Protein AF-A0A4S2RIS5-F1 (afdb_monomer_lite)

Secondary structure (DSSP, 8-state):
----PPPHHHHHTSHHHHTS-HHHHHHHHHHHHHHHHHHH-TTS-EE-TT------TTS-SEEE-TT--EEEE--SSTTTT-EEE-----TTS----PPPB-HHHHHHHH--EEE---

pLDDT: mean 85.92, std 15.09, range [41.38, 97.0]

Radius of gyration: 14.86 Å; chains: 1; bounding box: 32×33×41 Å

Foldseek 3Di:
DQQDAQALVNLCVDPVLVPDDPVCSSLNSQQSSQVRRCVRCVVWDKAGLPDPDQCPPPRAQWKAFRRGFIKGADCDDPLHRWIWTPDDDDPPDDCPTDDTHHSNRCSNPTDGMIHPDD

Sequence (118 aa):
MRHTLTSLASAYELERVKRAPAGGRDFMARAAAYEERVAQHPDLRHWSPVDNADPGDDGPTRVLDADLDAWTRLGDGPNRGAWRMARFSRPEQEEQPGGALTWQELTYHYGPLTEDSP

Structure (mmCIF, N/CA/C/O backbone):
data_AF-A0A4S2RIS5-F1
#
_entry.id   AF-A0A4S2RIS5-F1
#
loop_
_atom_site.group_PDB
_atom_site.id
_atom_site.type_symbol
_atom_site.label_atom_id
_atom_site.label_alt_id
_atom_site.label_comp_id
_atom_site.label_asym_id
_atom_site.label_entity_id
_atom_site.label_seq_id
_atom_site.pdbx_PDB_ins_code
_atom_site.Cartn_x
_atom_site.Cartn_y
_atom_site.Cartn_z
_atom_site.occupancy
_atom_site.B_iso_or_equiv
_atom_site.auth_seq_id
_atom_site.auth_comp_id
_atom_site.auth_asym_id
_atom_site.auth_atom_id
_atom_site.pdbx_PDB_model_num
ATOM 1 N N . MET A 1 1 ? 1.086 -16.386 11.429 1.00 42.28 1 MET A N 1
ATOM 2 C CA . MET A 1 1 ? 2.447 -16.687 10.902 1.00 42.28 1 MET A CA 1
ATOM 3 C C . MET A 1 1 ? 2.848 -15.475 10.079 1.00 42.28 1 MET A C 1
ATOM 5 O O . MET A 1 1 ? 2.004 -15.020 9.330 1.00 42.28 1 MET A O 1
ATOM 9 N N . ARG A 1 2 ? 4.056 -14.906 10.216 1.00 54.78 2 ARG A N 1
ATOM 10 C CA . ARG A 1 2 ? 4.444 -13.753 9.376 1.00 54.78 2 ARG A CA 1
ATOM 11 C C . ARG A 1 2 ? 4.545 -14.209 7.918 1.00 54.78 2 ARG A C 1
ATOM 13 O O . ARG A 1 2 ? 5.448 -14.975 7.586 1.00 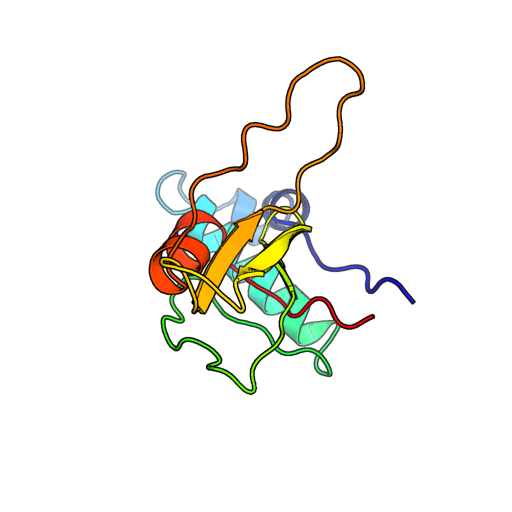54.78 2 ARG A O 1
ATOM 20 N N . HIS A 1 3 ? 3.607 -13.774 7.082 1.00 64.75 3 HIS A N 1
ATOM 21 C CA . HIS A 1 3 ? 3.640 -14.004 5.642 1.00 64.75 3 HIS A CA 1
ATOM 22 C C . HIS A 1 3 ? 4.931 -13.399 5.077 1.00 64.75 3 HIS A C 1
ATOM 24 O O . HIS A 1 3 ? 5.270 -12.252 5.368 1.00 64.75 3 HIS A O 1
ATOM 30 N N . THR A 1 4 ? 5.702 -14.177 4.315 1.00 85.56 4 THR A N 1
ATOM 31 C CA . THR A 1 4 ? 6.884 -13.643 3.624 1.00 85.56 4 THR A CA 1
ATOM 32 C C . THR A 1 4 ? 6.412 -12.939 2.358 1.00 85.56 4 THR A C 1
ATOM 34 O O . THR A 1 4 ? 6.092 -13.601 1.376 1.00 85.56 4 THR A O 1
ATOM 37 N N . LEU A 1 5 ? 6.303 -11.610 2.406 1.00 92.31 5 LEU A N 1
ATOM 38 C CA . LEU A 1 5 ? 5.956 -10.771 1.257 1.00 92.31 5 LEU A CA 1
ATOM 39 C C . LEU A 1 5 ? 7.210 -10.425 0.440 1.00 92.31 5 LEU A C 1
ATOM 41 O O . LEU A 1 5 ? 8.266 -10.149 1.012 1.00 92.31 5 LEU A O 1
ATOM 45 N N . THR A 1 6 ? 7.089 -10.353 -0.889 1.00 95.00 6 THR A N 1
ATOM 46 C CA . THR A 1 6 ? 8.143 -9.791 -1.748 1.00 95.00 6 THR A CA 1
ATOM 47 C C . THR A 1 6 ? 8.371 -8.312 -1.406 1.00 95.00 6 THR A C 1
ATOM 49 O O . THR A 1 6 ? 7.471 -7.477 -1.553 1.00 95.00 6 THR A O 1
ATOM 52 N N . SER A 1 7 ? 9.587 -7.974 -0.967 1.00 95.06 7 SER A N 1
ATOM 53 C CA . SER A 1 7 ? 10.023 -6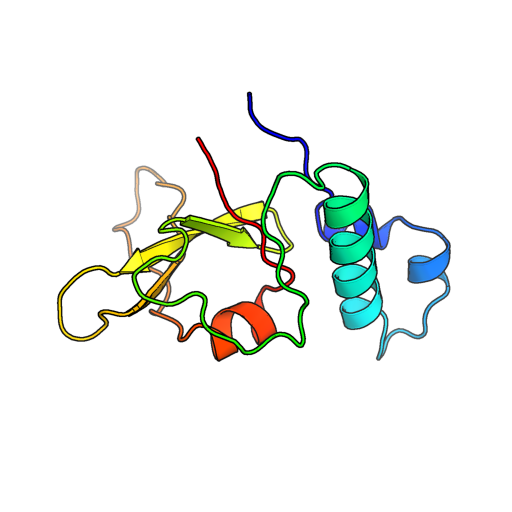.588 -0.756 1.00 95.06 7 SER A CA 1
ATOM 54 C C . SER A 1 7 ? 10.402 -5.903 -2.069 1.00 95.06 7 SER A C 1
ATOM 56 O O . SER A 1 7 ? 10.718 -6.560 -3.064 1.00 95.06 7 SER A O 1
ATOM 58 N N . LEU A 1 8 ? 10.452 -4.574 -2.060 1.00 95.62 8 LEU A N 1
ATOM 59 C CA . LEU A 1 8 ? 10.916 -3.771 -3.184 1.00 95.62 8 LEU A CA 1
ATOM 60 C C . LEU A 1 8 ? 12.338 -4.164 -3.598 1.00 95.62 8 LEU A C 1
ATOM 62 O O . LEU A 1 8 ? 12.594 -4.386 -4.780 1.00 95.62 8 LEU A O 1
ATOM 66 N N . ALA A 1 9 ? 13.239 -4.343 -2.627 1.00 95.31 9 ALA A N 1
ATOM 67 C CA . ALA A 1 9 ? 14.601 -4.819 -2.871 1.00 95.31 9 ALA A CA 1
ATOM 68 C C . ALA A 1 9 ? 14.626 -6.174 -3.600 1.00 95.31 9 ALA A C 1
ATOM 70 O O . ALA A 1 9 ? 15.388 -6.349 -4.547 1.00 95.31 9 ALA A O 1
ATOM 71 N N . SER A 1 10 ? 13.752 -7.110 -3.219 1.00 95.94 10 SER A N 1
ATOM 72 C CA . SER A 1 10 ? 13.638 -8.407 -3.900 1.00 95.94 10 SER A CA 1
ATOM 73 C C . SER A 1 10 ? 13.095 -8.250 -5.323 1.00 95.94 10 SER A C 1
ATOM 75 O O . SER A 1 10 ? 13.588 -8.887 -6.252 1.00 95.94 10 SER A O 1
ATOM 77 N N . ALA A 1 11 ? 12.129 -7.353 -5.529 1.00 96.25 11 ALA A N 1
ATOM 78 C CA . ALA A 1 11 ? 11.578 -7.075 -6.852 1.00 96.25 11 ALA A CA 1
ATOM 79 C C . ALA A 1 11 ? 12.605 -6.432 -7.804 1.00 96.25 11 ALA A C 1
ATOM 81 O O . ALA A 1 11 ? 12.611 -6.736 -8.998 1.00 96.25 11 ALA A O 1
ATOM 82 N N . TYR A 1 12 ? 13.518 -5.599 -7.290 1.00 96.00 12 TYR A N 1
ATOM 83 C CA . TYR A 1 12 ? 14.649 -5.063 -8.060 1.00 96.00 12 TYR A CA 1
ATOM 84 C C . TYR A 1 12 ? 15.594 -6.154 -8.583 1.00 96.00 12 TYR A C 1
ATOM 86 O O . TYR A 1 12 ? 16.246 -5.956 -9.613 1.00 96.00 12 TYR A O 1
ATOM 94 N N . GLU A 1 13 ? 15.641 -7.318 -7.929 1.00 96.50 13 GLU A N 1
ATOM 95 C CA . GLU A 1 13 ? 16.483 -8.436 -8.349 1.00 96.50 13 GLU A CA 1
ATOM 96 C C . GLU A 1 13 ? 15.911 -9.237 -9.528 1.00 96.50 13 GLU A C 1
ATOM 98 O O . GLU A 1 13 ? 16.642 -10.010 -10.156 1.00 96.50 13 GLU A O 1
ATOM 103 N N . LEU A 1 14 ? 14.642 -9.023 -9.887 1.00 94.44 14 LEU A N 1
ATOM 104 C CA . LEU A 1 14 ? 13.992 -9.727 -10.988 1.00 94.44 14 LEU A CA 1
ATOM 105 C C . LEU A 1 14 ? 14.579 -9.322 -12.345 1.00 94.44 14 LEU A C 1
ATOM 107 O O . LEU A 1 14 ? 14.703 -8.140 -12.670 1.00 94.44 14 LEU A O 1
ATOM 111 N N . GLU A 1 15 ? 14.846 -10.310 -13.203 1.00 93.75 15 GLU A N 1
ATOM 112 C CA . GLU A 1 15 ? 15.435 -10.100 -14.536 1.00 93.75 15 GLU A CA 1
ATOM 113 C C . GLU A 1 15 ? 14.664 -9.081 -15.389 1.00 93.75 15 GLU A C 1
ATOM 115 O O . GLU A 1 15 ? 15.260 -8.236 -16.059 1.00 93.75 15 GLU A O 1
ATOM 120 N N . ARG A 1 16 ? 13.326 -9.122 -15.335 1.00 91.75 16 ARG A N 1
ATOM 121 C CA . ARG A 1 16 ? 12.456 -8.173 -16.048 1.00 91.75 16 ARG A CA 1
ATOM 122 C C . ARG A 1 16 ? 12.635 -6.727 -15.567 1.00 91.75 16 ARG A C 1
ATOM 124 O O . ARG A 1 16 ? 12.597 -5.814 -16.385 1.00 91.75 16 ARG A O 1
ATOM 131 N N . VAL A 1 17 ? 12.896 -6.523 -14.274 1.00 94.44 17 VAL A N 1
ATOM 132 C CA . VAL A 1 17 ? 13.117 -5.202 -13.664 1.00 94.44 17 VAL A CA 1
ATOM 133 C C . VAL A 1 17 ? 14.549 -4.723 -13.916 1.00 94.44 17 VAL A C 1
ATOM 135 O O . VAL A 1 17 ? 14.763 -3.565 -14.264 1.00 94.44 17 VAL A O 1
ATOM 138 N N . LYS A 1 18 ? 15.548 -5.611 -13.863 1.00 94.19 18 LYS A N 1
ATOM 139 C CA . LYS A 1 18 ? 16.947 -5.275 -14.193 1.00 94.19 18 LYS A CA 1
ATOM 140 C C . LYS A 1 18 ? 17.124 -4.770 -15.626 1.00 94.19 18 LYS A C 1
ATOM 142 O O . LYS A 1 18 ? 17.955 -3.896 -15.871 1.00 94.19 18 LYS A O 1
ATOM 147 N N . ARG A 1 19 ? 16.330 -5.286 -16.570 1.00 92.06 19 ARG A N 1
ATOM 148 C CA . ARG A 1 19 ? 16.355 -4.890 -17.993 1.00 92.06 19 ARG A CA 1
ATOM 149 C C . ARG A 1 19 ? 15.586 -3.599 -18.290 1.00 92.06 19 ARG A C 1
ATOM 151 O O . ARG A 1 19 ? 15.700 -3.070 -19.392 1.00 92.06 19 ARG A O 1
ATOM 158 N N . ALA A 1 20 ? 14.836 -3.076 -17.322 1.00 90.06 20 ALA A N 1
ATOM 159 C CA . ALA A 1 20 ? 14.099 -1.829 -17.458 1.00 90.06 20 ALA A CA 1
ATOM 160 C C . ALA A 1 20 ? 15.019 -0.608 -17.652 1.00 90.06 20 ALA A C 1
ATOM 162 O O . ALA A 1 20 ? 16.065 -0.523 -16.987 1.00 90.06 20 ALA A O 1
ATOM 163 N N . PRO A 1 21 ? 14.593 0.396 -18.449 1.00 90.06 21 PRO A N 1
ATOM 164 C CA . PRO A 1 21 ? 15.197 1.725 -18.445 1.00 90.06 21 PRO A CA 1
ATOM 165 C C . PRO A 1 21 ? 15.171 2.348 -17.045 1.00 90.06 21 PRO A C 1
ATOM 167 O O . PRO A 1 21 ? 14.182 2.215 -16.324 1.00 90.06 21 PRO A O 1
ATOM 170 N N . ALA A 1 22 ? 16.228 3.081 -16.681 1.00 84.75 22 ALA A N 1
ATOM 171 C CA . ALA A 1 22 ? 16.375 3.657 -15.341 1.00 84.75 22 ALA A CA 1
ATOM 172 C C . ALA A 1 22 ? 15.175 4.528 -14.921 1.00 84.75 22 ALA A C 1
ATOM 174 O O . ALA A 1 22 ? 14.698 4.400 -13.799 1.00 84.75 22 ALA A O 1
ATOM 175 N N . GLY A 1 23 ? 14.631 5.340 -15.837 1.00 84.94 23 GLY A N 1
ATOM 176 C CA . GLY A 1 23 ? 13.513 6.248 -15.549 1.00 84.94 23 GLY A CA 1
ATOM 177 C C . GLY A 1 23 ? 12.177 5.573 -15.208 1.00 84.94 23 GLY A C 1
ATOM 178 O O . GLY A 1 23 ? 11.308 6.231 -14.654 1.00 84.94 23 GLY A O 1
ATOM 179 N N . GLY A 1 24 ? 12.003 4.281 -15.512 1.00 87.81 24 GLY A N 1
ATOM 180 C CA . GLY A 1 24 ? 10.784 3.521 -15.191 1.00 87.81 24 GLY A CA 1
ATOM 181 C C . GLY A 1 24 ? 11.020 2.334 -14.260 1.00 87.81 24 GLY A C 1
ATOM 182 O O . GLY A 1 24 ? 10.086 1.585 -13.975 1.00 87.81 24 GLY A O 1
ATOM 183 N N . ARG A 1 25 ? 12.265 2.123 -13.817 1.00 93.31 25 ARG A N 1
ATOM 184 C CA . ARG A 1 25 ? 12.646 0.917 -13.080 1.00 93.31 25 ARG A CA 1
ATOM 185 C C . ARG A 1 25 ? 11.975 0.837 -11.715 1.00 93.31 25 ARG A C 1
ATOM 187 O O . ARG A 1 25 ? 11.521 -0.240 -11.358 1.00 93.31 25 ARG A O 1
ATOM 194 N N . ASP A 1 26 ? 11.871 1.954 -10.999 1.00 92.69 26 ASP A N 1
ATOM 195 C CA . ASP A 1 26 ? 11.231 1.981 -9.680 1.00 92.69 26 ASP A CA 1
ATOM 196 C C . ASP A 1 26 ? 9.748 1.612 -9.755 1.00 92.69 26 ASP A C 1
ATOM 198 O O . ASP A 1 26 ? 9.292 0.696 -9.075 1.00 92.69 26 ASP A O 1
ATOM 202 N N . PHE A 1 27 ? 9.020 2.229 -10.686 1.00 92.06 27 PHE A N 1
ATOM 203 C CA . PHE A 1 27 ? 7.626 1.880 -10.938 1.00 92.06 27 PHE A CA 1
ATOM 204 C C . PHE A 1 27 ? 7.464 0.399 -11.321 1.00 92.06 27 PHE A C 1
ATOM 206 O O . PHE A 1 27 ? 6.575 -0.278 -10.809 1.00 92.06 27 PHE A O 1
ATOM 213 N N . MET A 1 28 ? 8.350 -0.136 -12.171 1.00 95.00 28 MET A N 1
ATOM 214 C CA . MET A 1 28 ? 8.342 -1.560 -12.524 1.00 95.00 28 MET A CA 1
ATOM 215 C C . MET A 1 28 ? 8.663 -2.479 -11.344 1.00 95.00 28 MET A C 1
ATOM 217 O O . MET A 1 28 ? 8.050 -3.537 -11.233 1.00 95.00 28 MET A O 1
ATOM 221 N N . ALA A 1 29 ? 9.589 -2.099 -10.463 1.00 96.56 29 ALA A N 1
ATOM 222 C CA . ALA A 1 29 ? 9.907 -2.862 -9.260 1.00 96.56 29 ALA A CA 1
ATOM 223 C C . ALA A 1 29 ? 8.699 -2.910 -8.313 1.00 96.56 29 ALA A C 1
ATOM 225 O O . ALA A 1 29 ? 8.306 -3.984 -7.863 1.00 96.56 29 ALA A O 1
ATOM 226 N N . ARG A 1 30 ? 8.041 -1.768 -8.088 1.00 95.62 30 ARG A N 1
ATOM 227 C CA . ARG A 1 30 ? 6.817 -1.673 -7.279 1.00 95.62 30 ARG A CA 1
ATOM 228 C C . ARG A 1 30 ? 5.662 -2.486 -7.871 1.00 95.62 30 ARG A C 1
ATOM 230 O O . ARG A 1 30 ? 4.983 -3.203 -7.141 1.00 95.62 30 ARG A O 1
ATOM 237 N N . ALA A 1 31 ? 5.461 -2.425 -9.188 1.00 95.38 31 ALA A N 1
ATOM 238 C CA . ALA A 1 31 ? 4.462 -3.243 -9.876 1.00 95.38 31 ALA A CA 1
ATOM 239 C C . ALA A 1 31 ? 4.774 -4.745 -9.758 1.00 95.38 31 ALA A C 1
ATOM 241 O O . ALA A 1 31 ? 3.889 -5.538 -9.450 1.00 95.38 31 ALA A O 1
ATOM 242 N N . ALA A 1 32 ? 6.040 -5.137 -9.921 1.00 96.56 32 ALA A N 1
ATOM 243 C CA . ALA A 1 32 ? 6.453 -6.527 -9.786 1.00 96.56 32 ALA A CA 1
ATOM 244 C C . ALA A 1 32 ? 6.285 -7.054 -8.350 1.00 96.56 32 ALA A C 1
ATOM 246 O O . ALA A 1 32 ? 5.816 -8.177 -8.177 1.00 96.56 32 ALA A O 1
ATOM 247 N N . ALA A 1 33 ? 6.607 -6.247 -7.333 1.00 97.00 33 ALA A N 1
ATOM 248 C CA . ALA A 1 33 ? 6.355 -6.593 -5.935 1.00 97.00 33 ALA A CA 1
ATOM 249 C C . ALA A 1 33 ? 4.856 -6.809 -5.676 1.00 97.00 33 ALA A C 1
ATOM 251 O O . ALA A 1 33 ? 4.483 -7.789 -5.041 1.00 97.00 33 ALA A O 1
ATOM 252 N N . TYR A 1 34 ? 3.993 -5.933 -6.201 1.00 97.00 34 TYR A N 1
ATOM 253 C CA . TYR A 1 34 ? 2.539 -6.085 -6.098 1.00 97.00 34 TYR A CA 1
ATOM 254 C C . TYR A 1 34 ? 2.058 -7.403 -6.714 1.00 97.00 34 TYR A C 1
ATOM 256 O O . TYR A 1 34 ? 1.369 -8.172 -6.047 1.00 97.00 34 TYR A O 1
ATOM 264 N N . GLU A 1 35 ? 2.452 -7.683 -7.959 1.00 97.00 35 GLU A N 1
ATOM 265 C CA . GLU A 1 35 ? 2.072 -8.911 -8.667 1.00 97.00 35 GLU A CA 1
ATOM 266 C C . GLU A 1 35 ? 2.490 -10.171 -7.901 1.00 97.00 35 GLU A C 1
ATOM 268 O O . GLU A 1 35 ? 1.697 -11.103 -7.763 1.00 97.00 35 GLU A O 1
ATOM 273 N N . GLU A 1 36 ? 3.720 -10.204 -7.378 1.00 96.44 36 GLU A N 1
ATOM 274 C CA . GLU A 1 36 ? 4.201 -11.348 -6.603 1.00 96.44 36 GLU A CA 1
ATOM 275 C C . GLU A 1 36 ? 3.455 -11.504 -5.278 1.00 96.44 36 GLU A C 1
ATOM 277 O O . GLU A 1 36 ? 3.094 -12.626 -4.929 1.00 96.44 36 GLU A O 1
ATOM 282 N N . ARG A 1 37 ? 3.168 -10.407 -4.564 1.00 96.19 37 ARG A N 1
ATOM 283 C CA . ARG A 1 37 ? 2.396 -10.454 -3.313 1.00 96.19 37 ARG A CA 1
ATOM 284 C C . ARG A 1 37 ? 0.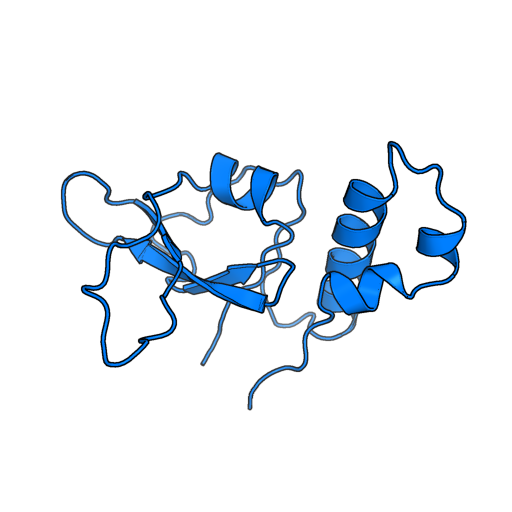995 -11.016 -3.542 1.00 96.19 37 ARG A C 1
ATOM 286 O O . ARG A 1 37 ? 0.612 -11.932 -2.824 1.00 96.19 37 ARG A O 1
ATOM 293 N N . VAL A 1 38 ? 0.297 -10.544 -4.578 1.00 96.50 38 VAL A N 1
ATOM 294 C CA . VAL A 1 38 ? -1.03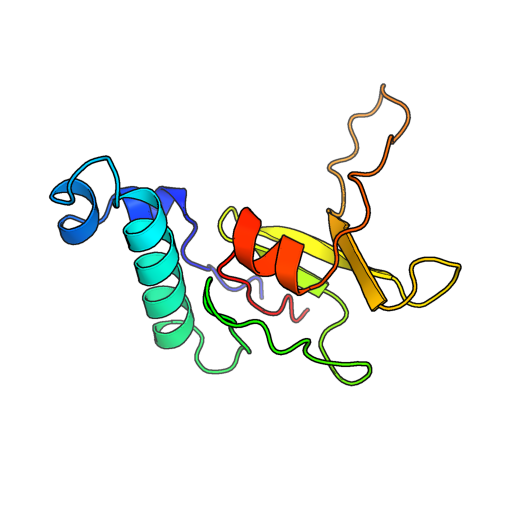8 -11.042 -4.962 1.00 96.50 38 VAL A CA 1
ATOM 295 C C . VAL A 1 38 ? -1.000 -12.530 -5.318 1.00 96.50 38 VAL A C 1
ATOM 297 O O . VAL A 1 38 ? -1.904 -13.278 -4.958 1.00 96.50 38 VAL A O 1
ATOM 300 N N . ALA A 1 39 ? 0.040 -12.978 -6.026 1.00 96.12 39 ALA A N 1
ATOM 301 C CA . ALA A 1 39 ? 0.171 -14.379 -6.414 1.00 96.12 39 ALA A CA 1
ATOM 302 C C . ALA A 1 39 ? 0.514 -15.302 -5.231 1.00 96.12 39 ALA A C 1
ATOM 304 O O . ALA A 1 39 ? 0.057 -16.444 -5.193 1.00 96.12 39 ALA A O 1
ATOM 305 N N . GLN A 1 40 ? 1.338 -14.831 -4.291 1.00 94.12 40 GLN A N 1
ATOM 306 C CA . GLN A 1 40 ? 1.816 -15.618 -3.151 1.00 94.12 40 GLN A CA 1
ATOM 307 C C . GLN A 1 40 ? 0.819 -15.653 -1.986 1.00 94.12 40 GLN A C 1
ATOM 309 O O . GLN A 1 40 ? 0.742 -16.672 -1.304 1.00 94.12 40 GLN A O 1
ATOM 314 N N . HIS A 1 41 ? 0.073 -14.565 -1.764 1.00 93.44 41 HIS A N 1
ATOM 315 C CA . HIS A 1 41 ? -0.829 -14.389 -0.617 1.00 93.44 41 HIS A CA 1
ATOM 316 C C . HIS A 1 41 ? -2.198 -13.847 -1.058 1.00 93.44 41 HIS A C 1
ATOM 318 O O . HIS A 1 41 ? -2.588 -12.760 -0.646 1.00 93.44 41 HIS A O 1
ATOM 324 N N . PRO A 1 42 ? -2.949 -14.576 -1.907 1.00 93.81 42 PRO A N 1
ATOM 325 C CA . PRO A 1 42 ? -4.228 -14.104 -2.452 1.00 93.81 42 PRO A CA 1
ATOM 326 C C . PRO A 1 42 ? -5.328 -13.912 -1.393 1.00 93.81 42 PRO A C 1
ATOM 328 O O . PRO A 1 42 ? -6.392 -13.378 -1.698 1.00 93.81 42 PRO A O 1
ATOM 331 N N . ASP A 1 43 ? -5.102 -14.401 -0.175 1.00 92.25 43 ASP A N 1
ATOM 332 C CA . ASP A 1 43 ? -5.944 -14.217 1.001 1.00 92.25 43 ASP A CA 1
ATOM 333 C C . ASP A 1 43 ? -5.803 -12.829 1.637 1.00 92.25 43 ASP A C 1
ATOM 335 O O . ASP A 1 43 ? -6.703 -12.416 2.367 1.00 92.25 43 ASP A O 1
ATOM 339 N N . LEU A 1 44 ? -4.720 -12.108 1.337 1.00 92.25 44 LEU A N 1
ATOM 340 C CA . LEU A 1 44 ? -4.492 -10.758 1.829 1.00 92.25 44 LEU A CA 1
ATOM 341 C C . LEU A 1 44 ? -5.027 -9.711 0.852 1.00 92.25 44 LEU A C 1
ATOM 343 O O . LEU A 1 44 ? -4.981 -9.848 -0.373 1.00 92.25 44 LEU A O 1
ATOM 347 N N . ARG A 1 45 ? -5.495 -8.592 1.398 1.00 93.62 45 ARG A N 1
ATOM 348 C CA . ARG A 1 45 ? -5.791 -7.404 0.597 1.00 93.62 45 ARG A CA 1
ATOM 349 C C . ARG A 1 45 ? -4.503 -6.679 0.199 1.00 93.62 45 ARG A C 1
ATOM 351 O O . ARG A 1 45 ? -3.645 -6.373 1.030 1.00 93.62 45 ARG A O 1
ATOM 358 N N . HIS A 1 46 ? -4.400 -6.348 -1.086 1.00 94.88 46 HIS A N 1
ATOM 359 C CA . HIS A 1 46 ? -3.265 -5.637 -1.673 1.00 94.88 46 HIS A CA 1
ATOM 360 C C . HIS A 1 46 ? -3.727 -4.400 -2.435 1.00 94.88 46 HIS A C 1
ATOM 362 O O . HIS A 1 46 ? -4.768 -4.423 -3.092 1.00 94.88 46 HIS A O 1
ATOM 368 N N . TRP A 1 47 ? -2.896 -3.362 -2.431 1.00 95.88 47 TRP A N 1
ATOM 369 C CA . TRP A 1 47 ? -3.127 -2.133 -3.182 1.00 95.88 47 TRP A CA 1
ATOM 370 C C . TRP A 1 47 ? -1.925 -1.822 -4.060 1.00 95.88 47 TRP A C 1
ATOM 372 O O . TRP A 1 47 ? -0.776 -1.808 -3.607 1.00 95.88 47 TRP A O 1
ATOM 382 N N . SER A 1 48 ? -2.202 -1.587 -5.339 1.00 92.25 48 SER A N 1
ATOM 383 C CA . SER A 1 48 ? -1.170 -1.234 -6.310 1.00 92.25 48 SER A CA 1
ATOM 384 C C . SER A 1 48 ? -0.665 0.201 -6.081 1.00 92.25 48 SER A C 1
ATOM 386 O O . SER A 1 48 ? -1.371 1.005 -5.473 1.00 92.25 48 SER A O 1
ATOM 388 N N . PRO A 1 49 ? 0.504 0.582 -6.626 1.00 84.62 49 PRO A N 1
ATOM 389 C CA . PRO A 1 49 ? 1.020 1.953 -6.516 1.00 84.62 49 PRO A CA 1
ATOM 390 C C . PRO A 1 49 ? 0.129 3.034 -7.153 1.00 84.62 49 PRO A C 1
ATOM 392 O O . PRO A 1 49 ? 0.352 4.219 -6.933 1.00 84.62 49 PRO A O 1
ATOM 395 N N . VAL A 1 50 ? -0.844 2.640 -7.983 1.00 86.38 50 VAL A N 1
ATOM 396 C CA . VAL A 1 50 ? -1.797 3.550 -8.642 1.00 86.38 50 VAL A CA 1
ATOM 397 C C . VAL A 1 50 ? -3.205 3.457 -8.052 1.00 86.38 50 VAL A C 1
ATOM 399 O O . VAL A 1 50 ? -4.117 4.130 -8.533 1.00 86.38 50 VAL A O 1
ATOM 402 N N . ASP A 1 51 ? -3.397 2.615 -7.035 1.00 85.56 51 ASP A N 1
ATOM 403 C CA . ASP A 1 51 ? -4.668 2.511 -6.336 1.00 85.56 51 ASP A CA 1
ATOM 404 C C . ASP A 1 51 ? -4.791 3.647 -5.316 1.00 85.56 51 ASP A C 1
ATOM 406 O O . ASP A 1 51 ? -4.024 3.745 -4.358 1.00 85.56 51 ASP A O 1
ATOM 410 N N . ASN A 1 52 ? -5.768 4.521 -5.545 1.00 80.69 52 ASN A N 1
ATOM 411 C CA . ASN A 1 52 ? -6.044 5.681 -4.701 1.00 80.69 52 ASN A CA 1
ATOM 412 C C . ASN A 1 52 ? -7.321 5.499 -3.869 1.00 80.69 52 ASN A C 1
ATOM 414 O O . ASN A 1 52 ? -7.737 6.435 -3.185 1.00 80.69 52 ASN A O 1
ATOM 418 N N . ALA A 1 53 ? -7.967 4.331 -3.934 1.00 89.00 53 ALA A N 1
ATOM 419 C CA . ALA A 1 53 ? -9.158 4.060 -3.146 1.00 89.00 53 ALA A CA 1
ATOM 420 C C . ALA A 1 53 ? -8.760 3.773 -1.692 1.00 89.00 53 ALA A C 1
ATOM 422 O O . ALA A 1 53 ? -8.252 2.695 -1.379 1.00 89.00 53 ALA A O 1
ATOM 423 N N . ASP A 1 54 ? -8.994 4.750 -0.808 1.00 88.81 54 ASP A N 1
ATOM 424 C CA . ASP A 1 54 ? -8.826 4.567 0.637 1.00 88.81 54 ASP A CA 1
ATOM 425 C C . ASP A 1 54 ? -9.689 3.382 1.101 1.00 88.81 54 ASP A C 1
ATOM 427 O O . ASP A 1 54 ? -10.870 3.303 0.735 1.00 88.81 54 ASP A O 1
ATOM 431 N N . PRO A 1 55 ? -9.132 2.438 1.880 1.00 89.44 55 PRO A N 1
ATOM 432 C CA . PRO A 1 55 ? -9.873 1.267 2.326 1.00 89.44 55 PRO A CA 1
ATOM 433 C C . PRO A 1 55 ? -11.004 1.592 3.314 1.00 89.44 55 PRO A C 1
ATOM 435 O O . PRO A 1 55 ? -11.824 0.712 3.577 1.00 89.44 55 PRO A O 1
ATOM 438 N N . GLY A 1 56 ? -11.08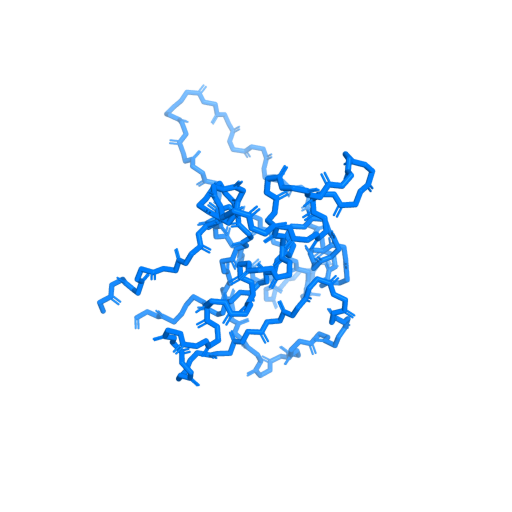6 2.829 3.810 1.00 88.75 56 GLY A N 1
ATOM 439 C CA . GLY A 1 56 ? -12.162 3.324 4.657 1.00 88.75 56 GLY A CA 1
ATOM 440 C C . GLY A 1 56 ? -12.033 2.905 6.121 1.00 88.75 56 GLY A C 1
ATOM 441 O O . GLY A 1 56 ? -11.046 2.304 6.542 1.00 88.75 56 GLY A O 1
ATOM 442 N N . ASP A 1 57 ? -13.051 3.249 6.913 1.00 85.81 57 ASP A N 1
ATOM 443 C CA . ASP A 1 57 ? -13.101 2.961 8.356 1.00 85.81 57 ASP A CA 1
ATOM 444 C C . ASP A 1 57 ? -13.233 1.470 8.684 1.00 85.81 57 ASP A C 1
ATOM 446 O O . ASP A 1 57 ? -12.729 1.041 9.718 1.00 85.81 57 ASP A O 1
ATOM 450 N N . ASP A 1 58 ? -13.802 0.688 7.767 1.00 86.81 58 ASP A N 1
ATOM 451 C CA . ASP A 1 58 ? -13.886 -0.774 7.858 1.00 86.81 58 ASP A CA 1
ATOM 452 C C . ASP A 1 58 ? -12.649 -1.481 7.258 1.00 86.81 58 ASP A C 1
ATOM 454 O O . ASP A 1 58 ? -12.605 -2.707 7.156 1.00 86.81 58 ASP A O 1
ATOM 458 N N . GLY A 1 59 ? -11.655 -0.706 6.809 1.00 88.50 59 GLY A N 1
ATOM 459 C CA . GLY A 1 59 ? -10.392 -1.192 6.262 1.00 88.50 59 GLY A CA 1
ATOM 460 C C . GLY A 1 59 ? -9.407 -1.685 7.329 1.00 88.50 59 GLY A C 1
ATOM 461 O O . GLY A 1 59 ? -9.671 -1.592 8.531 1.00 88.50 59 GLY A O 1
ATOM 462 N N . PRO A 1 60 ? -8.227 -2.189 6.920 1.00 90.94 60 PRO A N 1
ATOM 463 C CA . PRO A 1 60 ? -7.207 -2.576 7.881 1.00 90.94 60 PRO A CA 1
ATOM 464 C C . PRO A 1 60 ? -6.704 -1.354 8.655 1.00 90.94 60 PRO A C 1
ATOM 466 O O . PRO A 1 60 ? -6.587 -0.247 8.130 1.00 90.94 60 PRO A O 1
ATOM 469 N N . THR A 1 61 ? -6.336 -1.572 9.914 1.00 92.19 61 THR A N 1
ATOM 470 C CA . THR A 1 61 ? -5.688 -0.544 10.741 1.00 92.19 61 THR A CA 1
ATOM 471 C C . THR A 1 61 ? -4.174 -0.525 10.563 1.00 92.19 61 THR A C 1
ATOM 473 O O . THR A 1 61 ? -3.520 0.409 11.031 1.00 92.19 61 THR A O 1
ATOM 476 N N . ARG A 1 62 ? -3.612 -1.539 9.891 1.00 92.88 62 ARG A N 1
ATOM 477 C CA . ARG A 1 62 ? -2.182 -1.697 9.632 1.00 92.88 62 ARG A CA 1
ATOM 478 C C . ARG A 1 62 ? -1.925 -2.213 8.219 1.00 92.88 62 ARG A C 1
ATOM 480 O O . ARG A 1 62 ? -2.612 -3.120 7.753 1.00 92.88 62 ARG A O 1
ATOM 487 N N . VAL A 1 63 ? -0.918 -1.656 7.558 1.00 94.25 63 VAL A N 1
ATOM 488 C CA . VAL A 1 63 ? -0.441 -2.107 6.243 1.00 94.25 63 VAL A CA 1
ATOM 489 C C . VAL A 1 63 ? 1.084 -2.157 6.218 1.00 94.25 63 VAL A C 1
ATOM 491 O O . VAL A 1 63 ? 1.743 -1.425 6.954 1.00 94.25 63 VAL A O 1
ATOM 494 N N . LEU A 1 64 ? 1.634 -3.010 5.361 1.00 94.38 64 LEU A N 1
ATOM 495 C CA . LEU A 1 64 ? 3.049 -3.082 5.018 1.00 94.38 64 LEU A CA 1
ATOM 496 C C . LEU A 1 64 ? 3.270 -2.440 3.652 1.00 94.38 64 LEU A C 1
ATOM 498 O O . LEU A 1 64 ? 2.535 -2.727 2.702 1.00 94.38 64 LEU A O 1
ATOM 502 N N . ASP A 1 65 ? 4.287 -1.595 3.551 1.00 94.56 65 ASP A N 1
ATOM 503 C CA . ASP A 1 65 ? 4.632 -0.910 2.311 1.00 94.56 65 ASP A CA 1
ATOM 504 C C . ASP A 1 65 ? 5.557 -1.735 1.393 1.00 94.56 65 ASP A C 1
ATOM 506 O O . ASP A 1 65 ? 5.723 -2.951 1.568 1.00 94.56 65 ASP A O 1
ATOM 510 N N . ALA A 1 66 ? 6.114 -1.113 0.352 1.00 93.88 66 ALA A N 1
ATOM 511 C CA . ALA A 1 66 ? 6.996 -1.779 -0.601 1.00 93.88 66 ALA A CA 1
ATOM 512 C C . ALA A 1 66 ? 8.260 -2.345 0.069 1.00 93.88 66 ALA A C 1
ATOM 514 O O . ALA A 1 66 ? 8.681 -3.456 -0.263 1.00 93.88 66 ALA A O 1
ATOM 515 N N . ASP A 1 67 ? 8.822 -1.630 1.040 1.00 92.62 67 ASP A N 1
ATOM 516 C CA . ASP A 1 67 ? 10.011 -2.030 1.798 1.00 92.62 67 ASP A CA 1
ATOM 517 C C . ASP A 1 67 ? 9.676 -2.904 3.016 1.00 92.62 67 ASP A C 1
ATOM 519 O O . ASP A 1 67 ? 10.577 -3.410 3.685 1.00 92.62 67 ASP A O 1
ATOM 523 N N . LEU A 1 68 ? 8.385 -3.199 3.208 1.00 92.56 68 LEU A N 1
ATOM 524 C CA . LEU A 1 68 ? 7.825 -3.967 4.321 1.00 92.56 68 LEU A CA 1
ATOM 525 C C . LEU A 1 68 ? 7.868 -3.214 5.653 1.00 92.56 68 LEU A C 1
ATOM 527 O O . LEU A 1 68 ? 7.766 -3.835 6.715 1.00 92.56 68 LEU A O 1
ATOM 531 N N . ASP A 1 69 ? 7.963 -1.887 5.604 1.00 90.81 69 ASP A N 1
ATOM 532 C CA . ASP A 1 69 ? 7.761 -1.055 6.777 1.00 90.81 69 ASP A CA 1
ATOM 533 C C . ASP A 1 69 ? 6.268 -0.996 7.112 1.00 90.81 69 ASP A C 1
ATOM 535 O O . ASP A 1 69 ? 5.394 -0.928 6.241 1.00 90.81 69 ASP A O 1
ATOM 539 N N . ALA A 1 70 ? 5.968 -1.050 8.409 1.00 91.69 70 ALA A N 1
ATOM 540 C CA . ALA A 1 70 ? 4.599 -1.051 8.897 1.00 91.69 70 ALA A CA 1
ATOM 541 C C . ALA A 1 70 ? 4.060 0.373 9.045 1.00 91.69 70 ALA A C 1
ATOM 543 O O . ALA A 1 70 ? 4.703 1.248 9.628 1.00 91.69 70 ALA A O 1
ATOM 544 N N . TRP A 1 71 ? 2.826 0.574 8.600 1.00 92.62 71 TRP A N 1
ATOM 545 C CA . TRP A 1 71 ? 2.074 1.815 8.724 1.00 92.62 71 TRP A CA 1
ATOM 546 C C . TRP A 1 71 ? 0.772 1.562 9.466 1.00 92.62 71 TRP A C 1
ATOM 548 O O . TRP A 1 71 ? 0.069 0.595 9.185 1.00 92.62 71 TRP A O 1
ATOM 558 N N . THR A 1 72 ? 0.430 2.456 10.389 1.00 92.50 72 THR A N 1
ATOM 559 C CA . THR A 1 72 ? -0.787 2.382 11.201 1.00 92.50 72 THR A CA 1
ATOM 560 C C . THR A 1 72 ? -1.729 3.522 10.836 1.00 92.50 72 THR A C 1
ATOM 562 O O . THR A 1 72 ? -1.302 4.678 10.730 1.00 92.50 72 THR A O 1
ATOM 565 N N . ARG A 1 73 ? -3.017 3.208 10.685 1.00 92.75 73 ARG A N 1
ATOM 566 C CA . ARG A 1 73 ? -4.083 4.191 10.478 1.00 92.75 73 ARG A CA 1
ATOM 567 C C . ARG A 1 73 ? -4.418 4.887 11.796 1.00 92.75 73 ARG A C 1
ATOM 569 O O . ARG A 1 73 ? -4.622 4.239 12.821 1.00 92.75 73 ARG A O 1
ATOM 576 N N . LEU A 1 74 ? -4.479 6.211 11.778 1.00 90.94 74 LEU A N 1
ATOM 577 C CA . LEU A 1 74 ? -4.807 7.023 12.946 1.00 90.94 74 LEU A CA 1
ATOM 578 C C . LEU A 1 74 ? -6.326 7.010 13.169 1.00 90.94 74 LEU A C 1
ATOM 580 O O . LEU A 1 74 ? -7.090 7.450 12.310 1.00 90.94 74 LEU A O 1
ATOM 584 N N . GLY A 1 75 ? -6.770 6.485 14.312 1.00 88.81 75 GLY A N 1
ATOM 585 C CA . GLY A 1 75 ? -8.196 6.335 14.634 1.00 88.81 75 GLY A CA 1
ATOM 586 C C . GLY A 1 75 ? -8.858 7.594 15.202 1.00 88.81 75 GLY A C 1
ATOM 587 O O . GLY A 1 75 ? -10.083 7.719 15.157 1.00 88.81 75 GLY A O 1
ATOM 588 N N . ASP A 1 76 ? -8.063 8.531 15.714 1.00 84.31 76 ASP A N 1
ATOM 589 C CA . ASP A 1 76 ? -8.510 9.690 16.477 1.00 84.31 76 ASP A C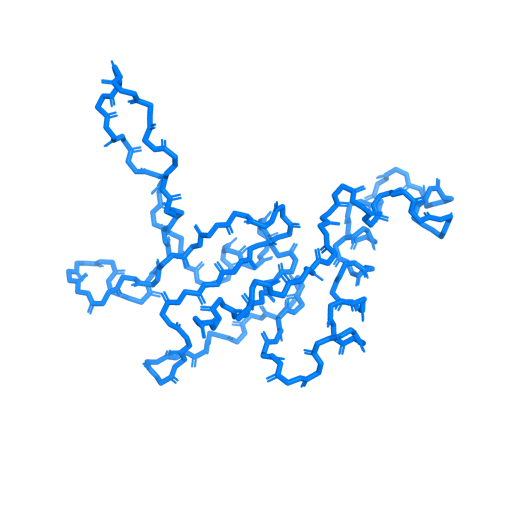A 1
ATOM 590 C C . ASP A 1 76 ? -7.684 10.960 16.196 1.00 84.31 76 ASP A C 1
ATOM 592 O O . ASP A 1 76 ? -6.659 10.960 15.508 1.00 84.31 76 ASP A O 1
ATOM 596 N N . GLY A 1 77 ? -8.180 12.088 16.714 1.00 84.88 77 GLY A N 1
ATOM 597 C CA . GLY A 1 77 ? -7.521 13.387 16.611 1.00 84.88 77 GLY A CA 1
ATOM 598 C C . GLY A 1 77 ? -7.648 14.071 15.239 1.00 84.88 77 GLY A C 1
ATOM 599 O O . GLY A 1 77 ? -8.405 13.632 14.372 1.00 84.88 77 GLY A O 1
ATOM 600 N N . PRO A 1 78 ? -6.915 15.181 15.029 1.00 84.56 78 PRO A N 1
ATOM 601 C CA . PRO A 1 78 ? -7.039 16.017 13.829 1.00 84.56 78 PRO A CA 1
ATOM 602 C C . PRO A 1 78 ? -6.587 15.326 12.533 1.00 84.56 78 PRO A C 1
ATOM 604 O O . PRO A 1 78 ? -6.930 15.793 11.455 1.00 84.56 78 PRO A O 1
ATOM 607 N N . ASN A 1 79 ? -5.853 14.213 12.636 1.00 86.75 79 ASN A N 1
ATOM 608 C CA . ASN A 1 79 ? -5.367 13.426 11.501 1.00 86.75 79 ASN A CA 1
ATOM 609 C C . ASN A 1 79 ? -6.078 12.066 11.384 1.00 86.75 79 ASN A C 1
ATOM 611 O O . ASN A 1 79 ? -5.510 11.131 10.819 1.00 86.75 79 ASN A O 1
ATOM 615 N N . ARG A 1 80 ? -7.287 11.918 11.948 1.00 89.69 80 ARG A N 1
ATOM 616 C CA . ARG A 1 80 ? -8.084 10.688 11.825 1.00 89.69 80 ARG A CA 1
ATOM 617 C C . ARG A 1 80 ? -8.192 10.261 10.354 1.00 89.69 80 ARG A C 1
ATOM 619 O O . ARG A 1 80 ? -8.528 11.072 9.497 1.00 89.69 80 ARG A O 1
ATOM 626 N N . GLY A 1 81 ? -7.919 8.987 10.082 1.00 90.56 81 GLY A N 1
ATOM 627 C CA . GLY A 1 81 ? -7.910 8.390 8.743 1.00 90.56 81 GLY A CA 1
ATOM 628 C C . GLY A 1 81 ? -6.566 8.476 8.009 1.00 90.56 81 GLY A C 1
ATOM 629 O O . GLY A 1 81 ? -6.355 7.719 7.066 1.00 90.56 81 GLY A O 1
ATOM 630 N N . ALA A 1 82 ? -5.638 9.328 8.456 1.00 92.75 82 ALA A N 1
ATOM 631 C CA . ALA A 1 82 ? -4.279 9.369 7.922 1.00 92.75 82 ALA A CA 1
ATOM 632 C C . ALA A 1 82 ? -3.430 8.197 8.442 1.00 92.75 82 ALA A C 1
ATOM 634 O O . ALA A 1 82 ? -3.791 7.505 9.396 1.00 92.75 82 ALA A O 1
ATOM 635 N N . TRP A 1 83 ? -2.269 8.003 7.831 1.00 93.06 83 TRP A N 1
ATOM 636 C CA . TRP A 1 83 ? -1.366 6.889 8.069 1.00 93.06 83 TRP A CA 1
ATOM 637 C C . TRP A 1 83 ? -0.025 7.366 8.586 1.00 93.06 83 TRP A C 1
ATOM 639 O O . TRP A 1 83 ? 0.504 8.392 8.162 1.00 93.06 83 TRP A O 1
ATOM 649 N N . ARG A 1 84 ? 0.549 6.600 9.506 1.00 91.31 84 ARG A N 1
ATOM 650 C CA . ARG A 1 84 ? 1.845 6.908 10.097 1.00 91.31 84 ARG A CA 1
ATOM 651 C C . ARG A 1 84 ? 2.688 5.652 10.198 1.00 91.31 84 ARG A C 1
ATOM 653 O O . ARG A 1 84 ? 2.215 4.635 10.696 1.00 91.31 84 ARG A O 1
ATOM 660 N N . MET A 1 85 ? 3.943 5.751 9.774 1.00 89.44 85 MET A N 1
ATOM 661 C CA . MET A 1 85 ? 4.908 4.666 9.904 1.00 89.44 85 MET A CA 1
ATOM 662 C C . MET A 1 85 ? 5.110 4.326 11.387 1.00 89.44 85 MET A C 1
ATOM 664 O O . MET A 1 85 ? 5.405 5.208 12.204 1.00 89.44 85 MET A O 1
ATOM 668 N N . ALA A 1 86 ? 4.946 3.052 11.736 1.00 74.75 86 ALA A N 1
ATOM 669 C CA . ALA A 1 86 ? 5.283 2.517 13.044 1.00 74.75 86 ALA A CA 1
ATOM 670 C C . ALA A 1 86 ? 6.813 2.516 13.163 1.00 74.75 86 ALA A C 1
ATOM 672 O O . ALA A 1 86 ? 7.504 1.773 12.474 1.00 74.75 86 ALA A O 1
ATOM 673 N N . ARG A 1 87 ? 7.370 3.413 13.979 1.00 68.25 87 ARG A N 1
ATOM 674 C CA . ARG A 1 87 ? 8.823 3.592 14.051 1.00 68.25 87 ARG A CA 1
ATOM 675 C C . ARG A 1 87 ? 9.536 2.416 14.708 1.00 68.25 87 ARG A C 1
ATOM 677 O O . ARG A 1 87 ? 9.063 1.862 15.693 1.00 68.25 87 ARG A O 1
ATOM 684 N N . PHE A 1 88 ? 10.744 2.139 14.216 1.00 49.34 88 PHE A N 1
ATOM 685 C CA . PHE A 1 88 ? 11.789 1.444 14.963 1.00 49.34 88 PHE A CA 1
ATOM 686 C C . PHE A 1 88 ? 12.228 2.313 16.149 1.00 49.34 88 PHE A C 1
ATOM 688 O O . PHE A 1 88 ? 12.833 3.370 15.953 1.00 49.34 88 PHE A O 1
ATOM 695 N N . SER A 1 89 ? 11.963 1.875 17.379 1.00 41.38 89 SER A N 1
ATOM 696 C CA . SER A 1 89 ? 12.523 2.506 18.575 1.00 41.38 89 SER A CA 1
ATOM 697 C C . SER A 1 89 ? 14.054 2.363 18.555 1.00 41.38 89 SER A C 1
ATOM 699 O O . SER A 1 89 ? 14.581 1.257 18.681 1.00 41.38 89 SER A O 1
ATOM 701 N N . ARG A 1 90 ? 14.794 3.469 18.394 1.00 43.16 90 ARG A N 1
ATOM 702 C CA . ARG A 1 90 ? 16.205 3.531 18.810 1.00 43.16 90 ARG A CA 1
ATOM 703 C C . ARG A 1 90 ? 16.244 4.046 20.253 1.00 43.16 90 ARG A C 1
ATOM 705 O O . ARG A 1 90 ? 15.620 5.072 20.502 1.00 43.16 90 ARG A O 1
ATOM 712 N N . PRO A 1 91 ? 16.968 3.397 21.185 1.00 45.69 91 PRO A N 1
ATOM 713 C CA . PRO A 1 91 ? 16.880 3.693 22.623 1.00 45.69 91 PRO A CA 1
ATOM 714 C C . PRO A 1 91 ? 17.247 5.125 23.058 1.00 45.69 91 PRO A C 1
ATOM 716 O O . PRO A 1 91 ? 16.981 5.486 24.198 1.00 45.69 91 PRO A O 1
ATOM 719 N N . GLU A 1 92 ? 17.869 5.932 22.192 1.00 43.38 92 GLU A N 1
ATOM 720 C CA . GLU A 1 92 ? 18.514 7.203 22.568 1.00 43.38 92 GLU A CA 1
ATOM 721 C C . GLU A 1 92 ? 18.011 8.432 21.787 1.00 43.38 92 GLU A C 1
ATOM 723 O O . GLU A 1 92 ? 18.557 9.523 21.934 1.00 43.38 92 GLU A O 1
ATOM 728 N N . GLN A 1 93 ? 16.973 8.294 20.957 1.00 41.75 93 GLN A N 1
ATOM 729 C CA . GLN A 1 93 ? 16.338 9.431 20.279 1.00 41.75 93 GLN A CA 1
ATOM 730 C C . GLN A 1 93 ? 14.871 9.531 20.679 1.00 41.75 93 GLN A C 1
ATOM 732 O O . GLN A 1 93 ? 14.145 8.542 20.608 1.00 41.75 93 GLN A O 1
ATOM 737 N N . GLU A 1 94 ? 14.426 10.740 21.040 1.00 45.91 94 GLU A N 1
ATOM 738 C CA . GLU A 1 94 ? 12.996 11.038 21.120 1.00 45.91 94 GLU A CA 1
ATOM 739 C C . GLU A 1 94 ? 12.325 10.638 19.799 1.00 45.91 94 GLU A C 1
ATOM 741 O O . GLU A 1 94 ? 12.765 11.006 18.701 1.00 45.91 94 GLU A O 1
ATOM 746 N N . GLU A 1 95 ? 11.261 9.847 19.906 1.00 47.25 95 GLU A N 1
ATOM 747 C CA . GLU A 1 95 ? 10.463 9.423 18.768 1.00 47.25 95 GLU A CA 1
ATOM 748 C C . GLU A 1 95 ? 9.837 10.653 18.095 1.00 47.25 95 GLU A C 1
ATOM 750 O O . GLU A 1 95 ? 8.840 11.194 18.552 1.00 47.25 95 GLU A O 1
ATOM 755 N N . GLN A 1 96 ? 10.413 11.116 16.988 1.00 45.97 96 GLN A N 1
ATOM 756 C CA . GLN A 1 96 ? 9.822 12.186 16.166 1.00 45.97 96 GLN A CA 1
ATOM 757 C C . GLN A 1 96 ? 8.915 11.668 15.031 1.00 45.97 96 GLN A C 1
ATOM 759 O O . GLN A 1 96 ? 9.357 11.783 13.898 1.00 45.97 96 GLN A O 1
ATOM 764 N N . PRO A 1 97 ? 7.736 11.060 15.245 1.00 53.50 97 PRO A N 1
ATOM 765 C CA . PRO A 1 97 ? 6.971 10.318 14.223 1.00 53.50 97 PRO A CA 1
ATOM 766 C C . PRO A 1 97 ? 7.086 10.861 12.787 1.00 53.50 97 PRO A C 1
ATOM 768 O O . PRO A 1 97 ? 7.032 12.070 12.570 1.00 53.50 97 PRO A O 1
ATOM 771 N N . GLY A 1 98 ? 7.204 9.967 11.794 1.00 61.34 98 GLY A N 1
ATOM 772 C CA . GLY A 1 98 ? 7.029 10.383 10.398 1.00 61.34 98 GLY A CA 1
ATOM 773 C C . GLY A 1 98 ? 5.714 11.161 10.246 1.00 61.34 98 GLY A C 1
ATOM 774 O O . GLY A 1 98 ? 4.755 10.909 10.990 1.00 61.34 98 GLY A O 1
ATOM 775 N N . GLY A 1 99 ? 5.683 12.136 9.332 1.00 79.62 99 GLY A N 1
ATOM 776 C CA . GLY A 1 99 ? 4.470 12.907 9.052 1.00 79.62 99 GLY A CA 1
ATOM 777 C C . GLY A 1 99 ? 3.280 11.980 8.788 1.00 79.62 99 GLY A C 1
ATOM 778 O O . GLY A 1 99 ? 3.452 10.890 8.244 1.00 79.62 99 GLY A O 1
ATOM 779 N N . ALA A 1 100 ? 2.086 12.384 9.225 1.00 89.06 100 ALA A N 1
ATOM 780 C CA . ALA A 1 100 ? 0.876 11.651 8.872 1.00 89.06 100 ALA A CA 1
ATOM 781 C C . ALA A 1 100 ? 0.602 11.861 7.377 1.00 89.06 100 ALA A C 1
ATOM 783 O O . ALA A 1 100 ? 0.584 13.005 6.928 1.00 89.06 100 ALA A O 1
ATOM 784 N N . LEU A 1 101 ? 0.415 10.775 6.634 1.00 91.56 101 LEU A N 1
ATOM 785 C CA . LEU A 1 101 ? 0.141 10.791 5.201 1.00 91.56 101 LEU A CA 1
ATOM 786 C C . LEU A 1 101 ? -1.316 10.434 4.939 1.00 91.56 101 LEU A C 1
ATOM 788 O O . LEU A 1 101 ? -1.881 9.556 5.591 1.00 91.56 101 LEU A O 1
ATOM 792 N N . THR A 1 102 ? -1.926 11.072 3.953 1.00 92.50 102 THR A N 1
ATOM 793 C CA . THR A 1 102 ? -3.170 10.563 3.369 1.00 92.50 102 THR A CA 1
ATOM 794 C C . THR A 1 102 ? -2.921 9.202 2.710 1.00 92.50 102 THR A C 1
ATOM 796 O O . THR A 1 102 ? -1.784 8.851 2.388 1.00 92.50 102 THR A O 1
ATOM 799 N N . TRP A 1 103 ? -3.982 8.426 2.473 1.00 93.25 103 TRP A N 1
ATOM 800 C CA . TRP A 1 103 ? -3.858 7.156 1.752 1.00 93.25 103 TRP A CA 1
ATOM 801 C C . TRP A 1 103 ? -3.190 7.320 0.380 1.00 93.25 103 TRP A C 1
ATOM 803 O O . TRP A 1 103 ? -2.292 6.557 0.042 1.00 93.25 103 TRP A O 1
ATOM 813 N N . GLN A 1 104 ? -3.574 8.360 -0.366 1.00 91.81 104 GLN A N 1
ATOM 814 C CA . GLN A 1 104 ? -3.013 8.662 -1.683 1.00 91.81 104 GLN A CA 1
ATOM 815 C C . GLN A 1 104 ? -1.508 8.964 -1.624 1.00 91.81 104 GLN A C 1
ATOM 817 O O . GLN A 1 104 ? -0.747 8.492 -2.465 1.00 91.81 104 GLN A O 1
ATOM 822 N N . GLU A 1 105 ? -1.058 9.750 -0.645 1.00 91.75 105 GLU A N 1
ATOM 823 C CA . GLU A 1 105 ? 0.372 10.025 -0.466 1.00 91.75 105 GLU A CA 1
ATOM 824 C C . GLU A 1 105 ? 1.131 8.752 -0.081 1.00 91.75 105 GLU A C 1
ATOM 826 O O . GLU A 1 105 ? 2.228 8.514 -0.587 1.00 91.75 105 GLU A O 1
ATOM 831 N N . LEU A 1 106 ? 0.543 7.913 0.776 1.00 93.06 106 LEU A N 1
ATOM 832 C CA . LEU A 1 106 ? 1.142 6.649 1.185 1.00 93.06 106 LEU A CA 1
ATOM 833 C C . LEU A 1 106 ? 1.295 5.677 0.002 1.00 93.06 106 LEU A C 1
ATOM 835 O O . LEU A 1 106 ? 2.397 5.175 -0.225 1.00 93.06 106 LEU A O 1
ATOM 839 N N . THR A 1 107 ? 0.236 5.430 -0.777 1.00 92.56 107 THR A N 1
ATOM 840 C CA . THR A 1 107 ? 0.295 4.520 -1.935 1.00 92.56 107 THR A CA 1
ATOM 841 C C . THR A 1 107 ? 1.241 5.039 -3.013 1.00 92.56 107 THR A C 1
ATOM 843 O O . THR A 1 107 ? 2.033 4.265 -3.553 1.00 92.56 107 THR A O 1
ATOM 846 N N . TYR A 1 108 ? 1.237 6.349 -3.272 1.00 89.25 108 TYR A N 1
ATOM 847 C CA . TYR A 1 108 ? 2.122 6.961 -4.259 1.00 89.25 108 TYR A CA 1
ATOM 848 C C . TYR A 1 108 ? 3.600 6.879 -3.852 1.00 89.25 108 TYR A C 1
ATOM 850 O O . TYR A 1 108 ? 4.449 6.464 -4.644 1.00 89.25 108 TYR A O 1
ATOM 858 N N . HIS A 1 109 ? 3.939 7.251 -2.615 1.00 89.62 109 HIS A N 1
ATOM 859 C CA . HIS A 1 109 ? 5.336 7.326 -2.187 1.00 89.62 109 HIS A CA 1
ATOM 860 C C . HIS A 1 109 ? 5.917 5.980 -1.757 1.00 89.62 109 HIS A C 1
ATOM 862 O O . HIS A 1 109 ? 7.088 5.735 -2.048 1.00 89.62 109 HIS A O 1
ATOM 868 N N . TYR A 1 110 ? 5.115 5.099 -1.158 1.00 92.25 110 TYR A N 1
ATOM 869 C CA . TYR A 1 110 ? 5.595 3.874 -0.505 1.00 92.25 110 TYR A CA 1
ATOM 870 C C . TYR A 1 110 ? 4.922 2.592 -1.018 1.00 92.25 110 TYR A C 1
ATOM 872 O O . TYR A 1 110 ? 5.305 1.499 -0.617 1.00 92.25 110 TYR A O 1
ATOM 880 N N . GLY A 1 111 ? 3.940 2.685 -1.922 1.00 93.25 111 GLY A N 1
ATOM 881 C CA . GLY A 1 111 ? 3.274 1.511 -2.484 1.00 93.25 111 GLY A CA 1
ATOM 882 C C . GLY A 1 111 ? 4.207 0.593 -3.299 1.00 93.25 111 GLY A C 1
ATOM 883 O O . GLY A 1 111 ? 5.224 1.051 -3.827 1.00 93.25 111 GLY A O 1
ATOM 884 N N . PRO A 1 112 ? 3.840 -0.689 -3.479 1.00 96.25 112 PRO A N 1
ATOM 885 C CA . PRO A 1 112 ? 2.530 -1.252 -3.158 1.00 96.25 112 PRO A CA 1
ATOM 886 C C . PRO A 1 112 ? 2.321 -1.497 -1.667 1.00 96.25 112 PRO A C 1
ATOM 888 O O . PRO A 1 112 ? 3.269 -1.749 -0.927 1.00 96.25 112 PRO A O 1
ATOM 891 N N . LEU A 1 113 ? 1.058 -1.451 -1.249 1.00 96.31 113 LEU A N 1
ATOM 892 C CA . LEU A 1 113 ? 0.661 -1.708 0.132 1.00 96.31 113 LEU A CA 1
ATOM 893 C C . LEU A 1 113 ? 0.003 -3.084 0.241 1.00 96.31 113 LEU A C 1
ATOM 895 O O . LEU A 1 113 ? -0.591 -3.600 -0.708 1.00 96.31 113 LEU A O 1
ATOM 899 N N . THR A 1 114 ? 0.116 -3.714 1.399 1.00 95.75 114 THR A N 1
ATOM 900 C CA . THR A 1 114 ? -0.530 -4.996 1.711 1.00 95.75 114 THR A CA 1
ATOM 901 C C . THR A 1 114 ? -1.004 -4.965 3.146 1.00 95.75 114 THR A C 1
ATOM 903 O O . THR A 1 114 ? -0.330 -4.380 3.987 1.00 95.75 114 THR A O 1
ATOM 906 N N . GLU A 1 115 ? -2.166 -5.533 3.439 1.00 94.25 115 GLU A N 1
ATOM 907 C CA . GLU A 1 115 ? -2.665 -5.534 4.810 1.00 94.25 115 GLU A CA 1
ATOM 908 C C . GLU A 1 115 ? -1.732 -6.329 5.733 1.00 94.25 115 GLU A C 1
ATOM 910 O O . GLU A 1 115 ? -1.197 -7.373 5.361 1.00 94.25 115 GLU A O 1
ATOM 915 N N . ASP A 1 116 ? -1.505 -5.797 6.934 1.00 90.19 116 ASP A N 1
ATOM 916 C CA . ASP A 1 116 ? -0.703 -6.435 7.982 1.00 90.19 116 ASP A CA 1
ATOM 917 C C . ASP A 1 116 ? -1.654 -7.182 8.925 1.00 90.19 116 ASP A C 1
ATOM 919 O O . ASP A 1 116 ? -1.952 -6.722 10.033 1.00 90.19 116 ASP A O 1
ATOM 923 N N . SER A 1 117 ? -2.213 -8.291 8.436 1.00 69.88 117 SER A N 1
ATOM 924 C CA . SER A 1 117 ? -3.071 -9.169 9.236 1.00 69.88 117 SER A CA 1
ATOM 925 C C . SER A 1 117 ? -2.227 -9.915 10.292 1.00 69.88 117 SER A C 1
ATOM 927 O O . SER A 1 117 ? -1.204 -10.504 9.931 1.00 69.88 117 SER A O 1
ATOM 929 N N . PRO A 1 118 ? -2.603 -9.890 11.588 1.00 54.62 118 PRO A N 1
ATOM 930 C CA . PRO A 1 118 ? -1.883 -10.595 12.658 1.00 54.62 118 PRO A CA 1
ATOM 931 C C . PRO A 1 118 ? -1.953 -12.131 12.568 1.00 54.62 118 PRO A C 1
ATOM 933 O O . PRO A 1 118 ? -3.003 -12.665 12.146 1.00 54.62 118 PRO A O 1
#